Protein AF-A0A7J6QD27-F1 (afdb_monomer_lite)

Foldseek 3Di:
DDDDDDDDDDPPPDDDDDDDDDDDPPDDDDDDDDDDDDDDDPDDDPPPPPVPPDPPPVPPPVQAQQLQPRDGAPDDWDAAPPPRHIHDPVRVVVQPVDPPDDGSDPPDPHNGDD

Structure (mmCIF, N/CA/C/O backbone):
data_AF-A0A7J6QD27-F1
#
_entry.id   AF-A0A7J6QD27-F1
#
loop_
_atom_site.group_PDB
_atom_site.id
_atom_site.type_symbol
_atom_site.label_atom_id
_atom_site.label_alt_id
_atom_site.label_comp_id
_atom_site.label_asym_id
_atom_site.label_entity_id
_atom_site.label_seq_id
_atom_site.pdbx_PDB_ins_code
_atom_site.Cartn_x
_atom_site.Cartn_y
_atom_site.Cartn_z
_atom_site.occupancy
_atom_site.B_iso_or_equiv
_atom_site.auth_seq_id
_atom_site.auth_comp_id
_atom_site.auth_asym_id
_atom_site.auth_atom_id
_atom_site.pdbx_PDB_model_num
ATOM 1 N N . THR A 1 1 ? -1.071 11.351 34.660 1.00 42.72 1 THR A N 1
ATOM 2 C CA . THR A 1 1 ? -0.788 9.927 34.955 1.00 42.72 1 THR A CA 1
ATOM 3 C C . THR A 1 1 ? -1.753 9.527 36.060 1.00 42.72 1 THR A C 1
ATOM 5 O O . THR A 1 1 ? -1.974 10.333 36.943 1.00 42.72 1 THR A O 1
ATOM 8 N N . SER A 1 2 ? -2.491 8.427 36.070 1.00 43.91 2 SER A N 1
ATOM 9 C CA . SER A 1 2 ? -2.415 7.167 35.350 1.00 43.91 2 SER A CA 1
ATOM 10 C C . SER A 1 2 ? -3.793 6.507 35.372 1.00 43.91 2 SER A C 1
ATOM 12 O O . SER A 1 2 ? -4.540 6.624 36.339 1.00 43.91 2 SER A O 1
ATOM 14 N N . THR A 1 3 ? -4.067 5.791 34.292 1.00 52.16 3 THR A N 1
ATOM 15 C CA . THR A 1 3 ? -5.165 4.853 34.073 1.00 52.16 3 THR A CA 1
ATOM 16 C C . THR A 1 3 ? -5.203 3.768 35.152 1.00 52.16 3 THR A C 1
ATOM 18 O O . THR A 1 3 ? -4.188 3.128 35.429 1.00 52.16 3 THR A O 1
ATOM 21 N N . LEU A 1 4 ? -6.382 3.536 35.732 1.00 48.38 4 LEU A N 1
ATOM 22 C CA . LEU A 1 4 ? -6.645 2.431 36.652 1.00 48.38 4 LEU A CA 1
ATOM 23 C C . LEU A 1 4 ? -6.889 1.149 35.834 1.00 48.38 4 LEU A C 1
ATOM 25 O O . LEU A 1 4 ? -7.964 0.961 35.270 1.00 48.38 4 LEU A O 1
ATOM 29 N N . LEU A 1 5 ? -5.878 0.283 35.740 1.00 59.28 5 LEU A N 1
ATOM 30 C CA . LEU A 1 5 ? -6.022 -1.081 35.223 1.00 59.28 5 LEU A CA 1
ATOM 31 C C . LEU A 1 5 ? -6.602 -1.961 36.334 1.00 59.28 5 LEU A C 1
ATOM 33 O O . LEU A 1 5 ? -5.948 -2.176 37.355 1.00 59.28 5 LEU A O 1
ATOM 37 N N . MET A 1 6 ? -7.812 -2.483 36.135 1.00 46.88 6 MET A N 1
ATOM 38 C CA . MET A 1 6 ? -8.343 -3.545 36.988 1.00 46.88 6 MET A CA 1
ATOM 39 C C . MET A 1 6 ? -7.533 -4.819 36.733 1.00 46.88 6 MET A C 1
ATOM 41 O O . MET A 1 6 ? -7.506 -5.332 35.616 1.00 46.88 6 MET A O 1
ATOM 45 N N . ARG A 1 7 ? -6.837 -5.298 37.766 1.00 56.75 7 ARG A N 1
ATOM 46 C CA . ARG A 1 7 ? -6.138 -6.585 37.772 1.00 56.75 7 ARG A CA 1
ATOM 47 C C . ARG A 1 7 ? -6.989 -7.568 38.564 1.00 56.75 7 ARG A C 1
ATOM 49 O O . ARG A 1 7 ? -7.294 -7.307 39.724 1.00 56.75 7 ARG A O 1
ATOM 56 N N . VAL A 1 8 ? -7.393 -8.658 37.921 1.00 54.81 8 VAL A N 1
ATOM 57 C CA . VAL A 1 8 ? -7.965 -9.827 38.595 1.00 54.81 8 VAL A CA 1
ATOM 58 C C . VAL A 1 8 ? -6.786 -10.678 39.060 1.00 54.81 8 VAL A C 1
ATOM 60 O O . VAL A 1 8 ? -5.891 -10.959 38.265 1.00 54.81 8 VAL A O 1
ATOM 63 N N . SER A 1 9 ? -6.759 -11.010 40.348 1.00 46.84 9 SER A N 1
ATOM 64 C CA . SER A 1 9 ? -5.694 -11.783 40.990 1.00 46.84 9 SER A CA 1
ATOM 65 C C . SER A 1 9 ? -6.197 -13.189 41.305 1.00 46.84 9 SER A C 1
ATOM 67 O O . SER A 1 9 ? -7.209 -13.325 41.993 1.00 46.84 9 SER A O 1
ATOM 69 N N . ASP A 1 10 ? -5.481 -14.216 40.851 1.00 52.06 10 ASP A N 1
ATOM 70 C CA . ASP A 1 10 ? -5.624 -15.582 41.359 1.00 52.06 10 ASP A CA 1
ATOM 71 C C . ASP A 1 10 ? -4.993 -15.699 42.765 1.00 52.06 10 ASP A C 1
ATOM 73 O O . ASP A 1 10 ? -3.993 -15.029 43.046 1.00 52.06 10 ASP A O 1
ATOM 77 N N . PRO A 1 11 ? -5.546 -16.532 43.665 1.00 54.91 11 PRO A N 1
ATOM 78 C CA . PRO A 1 11 ? -5.199 -16.530 45.090 1.00 54.91 11 PRO A CA 1
ATOM 79 C C . PRO A 1 11 ? -3.817 -17.101 45.471 1.00 54.91 11 PRO A C 1
ATOM 81 O O . PRO A 1 11 ? -3.438 -16.954 46.628 1.00 54.91 11 PRO A O 1
ATOM 84 N N . ASP A 1 12 ? -3.034 -17.669 44.544 1.00 60.50 12 ASP A N 1
ATOM 85 C CA . ASP A 1 12 ? -1.730 -18.295 44.864 1.00 60.50 12 ASP A CA 1
ATOM 86 C C . ASP A 1 12 ? -0.508 -17.683 44.151 1.00 60.50 12 ASP A C 1
ATOM 88 O O . ASP A 1 12 ? 0.618 -18.122 44.368 1.00 60.50 12 ASP A O 1
ATOM 92 N N . GLY A 1 13 ? -0.685 -16.638 43.335 1.00 54.44 13 GLY A N 1
ATOM 93 C CA . GLY A 1 13 ? 0.398 -15.714 42.963 1.00 54.44 13 GLY A CA 1
ATOM 94 C C . GLY A 1 13 ? 1.702 -16.289 42.377 1.00 54.44 13 GLY A C 1
ATOM 95 O O . GLY A 1 13 ? 2.718 -15.600 42.470 1.00 54.44 13 GLY A O 1
ATOM 96 N N . ASN A 1 14 ? 1.718 -17.485 41.770 1.00 46.25 14 ASN A N 1
ATOM 97 C CA . ASN A 1 14 ? 2.949 -18.078 41.232 1.00 46.25 14 ASN A CA 1
ATOM 98 C C . ASN A 1 14 ? 2.887 -18.354 39.723 1.00 46.25 14 ASN A C 1
ATOM 100 O O . ASN A 1 14 ? 2.002 -19.051 39.228 1.00 46.25 14 ASN A O 1
ATOM 104 N N . PHE A 1 15 ? 3.883 -17.846 38.995 1.00 47.91 15 PHE A N 1
ATOM 105 C CA . PHE A 1 15 ? 4.082 -18.094 37.568 1.00 47.91 15 PHE A CA 1
ATOM 106 C C . PHE A 1 15 ? 5.120 -19.209 37.403 1.00 47.91 15 PHE A C 1
ATOM 108 O O . PHE A 1 15 ? 6.303 -18.999 37.657 1.00 47.91 15 PHE A O 1
ATOM 115 N N . HIS A 1 16 ? 4.690 -20.398 36.978 1.00 51.66 16 HIS A N 1
ATOM 116 C CA . HIS A 1 16 ? 5.597 -21.483 36.603 1.00 51.66 16 HIS A CA 1
ATOM 117 C C . HIS A 1 16 ? 5.722 -21.534 35.080 1.00 51.66 16 HIS A C 1
ATOM 119 O O . HIS A 1 16 ? 4.756 -21.838 34.382 1.00 51.66 16 HIS A O 1
ATOM 125 N N . THR A 1 17 ? 6.920 -21.299 34.552 1.00 51.44 17 THR A N 1
ATOM 126 C CA . THR A 1 17 ? 7.290 -21.812 33.233 1.00 51.44 17 THR A CA 1
ATOM 127 C C . THR A 1 17 ? 7.714 -23.266 33.405 1.00 51.44 17 THR A C 1
ATOM 129 O O . THR A 1 17 ? 8.670 -23.576 34.114 1.00 51.44 17 THR A O 1
ATOM 132 N N . ALA A 1 18 ? 6.960 -24.180 32.795 1.00 47.38 18 ALA A N 1
ATOM 133 C CA . ALA A 1 18 ? 7.322 -25.587 32.728 1.00 47.38 18 ALA A CA 1
ATOM 134 C C . ALA A 1 18 ? 8.671 -25.718 32.003 1.00 47.38 18 ALA A C 1
ATOM 136 O O . ALA A 1 18 ? 8.795 -25.383 30.824 1.00 47.38 18 ALA A O 1
ATOM 137 N N . GLY A 1 19 ? 9.689 -26.156 32.742 1.00 43.78 19 GLY A N 1
ATOM 138 C CA . GLY A 1 19 ? 11.028 -26.397 32.231 1.00 43.78 19 GLY A CA 1
ATOM 139 C C . GLY A 1 19 ? 11.032 -27.518 31.197 1.00 43.78 19 GLY A C 1
ATOM 140 O O . GLY A 1 19 ? 10.790 -28.678 31.525 1.00 43.78 19 GLY A O 1
ATOM 141 N N . GLY A 1 20 ? 11.348 -27.171 29.951 1.00 40.00 20 GLY A N 1
ATOM 142 C CA . GLY A 1 20 ? 11.853 -28.118 28.965 1.00 40.00 20 GLY A CA 1
ATOM 143 C C . GLY A 1 20 ? 13.330 -28.377 29.246 1.00 40.00 20 GLY A C 1
ATOM 144 O O . GLY A 1 20 ? 14.167 -27.500 29.045 1.00 40.00 20 GLY A O 1
ATOM 145 N N . SER A 1 21 ? 13.637 -29.566 29.757 1.00 47.97 21 SER A N 1
ATOM 146 C CA . SER A 1 21 ? 14.997 -30.067 29.950 1.00 47.97 21 SER A CA 1
ATOM 147 C C . SER A 1 21 ? 15.611 -30.384 28.584 1.00 47.97 21 SER A C 1
ATOM 149 O O . SER A 1 21 ? 15.157 -31.292 27.891 1.00 47.97 21 SER A O 1
ATOM 151 N N . TRP A 1 22 ? 16.623 -29.616 28.180 1.00 51.69 22 TRP A N 1
ATOM 152 C CA . TRP A 1 22 ? 17.513 -30.013 27.090 1.00 51.69 22 TRP A CA 1
ATOM 153 C C . TRP A 1 22 ? 18.446 -31.106 27.621 1.00 51.69 22 TRP A C 1
ATOM 155 O O . TRP A 1 22 ? 19.012 -30.917 28.701 1.00 51.69 22 TRP A O 1
ATOM 165 N N . PRO A 1 23 ? 18.619 -32.241 26.924 1.00 49.09 23 PRO A N 1
ATOM 166 C CA . PRO A 1 23 ? 19.616 -33.213 27.331 1.00 49.09 23 PRO A CA 1
ATOM 167 C C . PRO A 1 23 ? 21.015 -32.604 27.185 1.00 49.09 23 PRO A C 1
ATOM 169 O O . PRO A 1 23 ? 21.401 -32.116 26.123 1.00 49.09 23 PRO A O 1
ATOM 172 N N . ASP A 1 24 ? 21.747 -32.638 28.294 1.00 46.69 24 ASP A N 1
ATOM 173 C CA . ASP A 1 24 ? 23.156 -32.293 28.415 1.00 46.69 24 ASP A CA 1
ATOM 174 C C . ASP A 1 24 ? 23.991 -33.215 27.513 1.00 46.69 24 ASP A C 1
ATOM 176 O O . ASP A 1 24 ? 24.118 -34.413 27.765 1.00 46.69 24 ASP A O 1
ATOM 180 N N . LEU A 1 25 ? 24.530 -32.669 26.420 1.00 53.91 25 LEU A N 1
ATOM 181 C CA . LEU A 1 25 ? 25.447 -33.385 25.532 1.00 53.91 25 LEU A CA 1
ATOM 182 C C . LEU A 1 25 ? 26.912 -33.126 25.926 1.00 53.91 25 LEU A C 1
ATOM 184 O O . LEU A 1 25 ? 27.776 -32.997 25.061 1.00 53.91 25 LEU A O 1
ATOM 188 N N . THR A 1 26 ? 27.209 -33.015 27.226 1.00 57.50 26 THR A N 1
ATOM 189 C CA . THR A 1 26 ? 28.569 -32.784 27.736 1.00 57.50 26 THR A CA 1
ATOM 190 C C . THR A 1 26 ? 29.101 -34.022 28.453 1.00 57.50 26 THR A C 1
ATOM 192 O O . THR A 1 26 ? 29.567 -33.999 29.585 1.00 57.50 26 THR A O 1
ATOM 195 N N . SER A 1 27 ? 29.055 -35.178 27.798 1.00 50.56 27 SER A N 1
ATOM 196 C CA . SER A 1 27 ? 29.774 -36.350 28.301 1.00 50.56 27 SER A CA 1
ATOM 197 C C . SER A 1 27 ? 30.183 -37.265 27.162 1.00 50.56 27 SER A C 1
ATOM 199 O O . SER A 1 27 ? 29.385 -38.072 26.689 1.00 50.56 27 SER A O 1
ATOM 201 N N . GLN A 1 28 ? 31.441 -37.113 26.731 1.00 49.47 28 GLN A N 1
ATOM 202 C CA . GLN A 1 28 ? 32.429 -38.192 26.559 1.00 49.47 28 GLN A CA 1
ATOM 203 C C . GLN A 1 28 ? 33.645 -37.681 25.765 1.00 49.47 28 GLN A C 1
ATOM 205 O O . GLN A 1 28 ? 33.706 -37.810 24.547 1.00 49.47 28 GLN A O 1
ATOM 210 N N . VAL A 1 29 ? 34.650 -37.146 26.464 1.00 54.34 29 VAL A N 1
ATOM 211 C CA . VAL A 1 29 ? 36.028 -37.103 25.947 1.00 54.34 29 VAL A CA 1
ATOM 212 C C . VAL A 1 29 ? 36.900 -37.878 26.939 1.00 54.34 29 VAL A C 1
ATOM 214 O O . VAL A 1 29 ? 37.014 -37.454 28.090 1.00 54.34 29 VAL A O 1
ATOM 217 N N . PRO A 1 30 ? 37.459 -39.041 26.559 1.00 55.28 30 PRO A N 1
ATOM 218 C CA . PRO A 1 30 ? 38.311 -39.822 27.446 1.00 55.28 30 PRO A CA 1
ATOM 219 C C . PRO A 1 30 ? 39.673 -39.134 27.668 1.00 55.28 30 PRO A C 1
ATOM 221 O O . PRO A 1 30 ? 40.208 -38.513 26.745 1.00 55.28 30 PRO A O 1
ATOM 224 N N . PRO A 1 31 ? 40.274 -39.263 28.865 1.00 53.44 31 PRO A N 1
ATOM 225 C CA . PRO A 1 31 ? 41.589 -38.713 29.158 1.00 53.44 31 PRO A CA 1
ATOM 226 C C . PRO A 1 31 ? 42.669 -39.712 28.724 1.00 53.44 31 PRO A C 1
ATOM 228 O O . PRO A 1 31 ? 42.734 -40.823 29.248 1.00 53.44 31 PRO A O 1
ATOM 231 N N . GLY A 1 32 ? 43.535 -39.346 27.775 1.00 46.69 32 GLY A N 1
ATOM 232 C CA . GLY A 1 32 ? 44.600 -40.263 27.365 1.00 46.69 32 GLY A CA 1
ATOM 233 C C . GLY A 1 32 ? 45.557 -39.769 26.283 1.00 46.69 32 GLY A C 1
ATOM 234 O O . GLY A 1 32 ? 45.320 -39.999 25.106 1.00 46.69 32 GLY A O 1
ATOM 235 N N . ALA A 1 33 ? 46.691 -39.245 26.755 1.00 50.56 33 ALA A N 1
ATOM 236 C CA . ALA A 1 33 ? 48.023 -39.186 26.134 1.00 50.56 33 ALA A CA 1
ATOM 237 C C . ALA A 1 33 ? 48.352 -38.098 25.070 1.00 50.56 33 ALA A C 1
ATOM 239 O O . ALA A 1 33 ? 47.572 -37.843 24.156 1.00 50.56 33 ALA A O 1
ATOM 240 N N . PRO A 1 34 ? 49.557 -37.482 25.162 1.00 56.34 34 PRO A N 1
ATOM 241 C CA . PRO A 1 34 ? 50.054 -36.472 24.227 1.00 56.34 34 PRO A CA 1
ATOM 242 C C . PRO A 1 34 ? 50.877 -37.088 23.078 1.00 56.34 34 PRO A C 1
ATOM 244 O O . PRO A 1 34 ? 51.627 -38.040 23.307 1.00 56.34 34 PRO A O 1
ATOM 247 N N . PRO A 1 35 ? 50.878 -36.490 21.876 1.00 48.19 35 PRO A N 1
ATOM 248 C CA . PRO A 1 35 ? 51.986 -36.643 20.948 1.00 48.19 35 PRO A CA 1
ATOM 249 C C . PRO A 1 35 ? 52.984 -35.491 21.110 1.00 48.19 35 PRO A C 1
ATOM 251 O O . PRO A 1 35 ? 52.701 -34.325 20.834 1.00 48.19 35 PRO A O 1
ATOM 254 N N . SER A 1 36 ? 54.187 -35.855 21.547 1.00 51.81 36 SER A N 1
ATOM 255 C CA . SER A 1 36 ? 55.394 -35.052 21.403 1.00 51.81 36 SER A CA 1
ATOM 256 C C . SER A 1 36 ? 55.660 -34.715 19.937 1.00 51.81 36 SER A C 1
ATOM 258 O O . SER A 1 36 ? 55.631 -35.591 19.079 1.00 51.81 36 SER A O 1
ATOM 260 N N . GLY A 1 37 ? 56.058 -33.465 19.711 1.00 51.06 37 GLY A N 1
ATOM 261 C CA . GLY A 1 37 ? 57.119 -33.122 18.772 1.00 51.06 37 GLY A CA 1
ATOM 262 C C . GLY A 1 37 ? 56.814 -33.300 17.289 1.00 51.06 37 GLY A C 1
ATOM 263 O O . GLY A 1 37 ? 57.053 -34.353 16.706 1.00 51.06 37 GLY A O 1
ATOM 264 N N . ARG A 1 38 ? 56.511 -32.179 16.638 1.00 45.59 38 ARG A N 1
ATOM 265 C CA . ARG A 1 38 ? 57.125 -31.860 15.348 1.00 45.59 38 ARG A CA 1
ATOM 266 C C . ARG A 1 38 ? 57.113 -30.353 15.155 1.00 45.59 38 ARG A C 1
ATOM 268 O O . ARG A 1 38 ? 56.071 -29.755 14.921 1.00 45.59 38 ARG A O 1
ATOM 275 N N . SER A 1 39 ? 58.291 -29.754 15.307 1.00 53.81 39 SER A N 1
ATOM 276 C CA . SER A 1 39 ? 58.586 -28.419 14.803 1.00 53.81 39 SER A CA 1
ATOM 277 C C . SER A 1 39 ? 58.200 -28.368 13.329 1.00 53.81 39 SER A C 1
ATOM 279 O O . SER A 1 39 ? 58.692 -29.178 12.540 1.00 53.81 39 SER A O 1
ATOM 281 N N . LEU A 1 40 ? 57.312 -27.444 12.978 1.00 54.31 40 LEU A N 1
ATOM 282 C CA . LEU A 1 40 ? 57.046 -27.076 11.597 1.00 54.31 40 LEU A CA 1
ATOM 283 C C . LEU A 1 40 ? 57.569 -25.654 11.353 1.00 54.31 40 LEU A C 1
ATOM 285 O O . LEU A 1 40 ? 57.525 -24.827 12.268 1.00 54.31 40 LEU A O 1
ATOM 289 N N . PRO A 1 41 ? 58.150 -25.419 10.167 1.00 50.78 41 PRO A N 1
ATOM 290 C CA . PRO A 1 41 ? 58.849 -24.192 9.820 1.00 50.78 41 PRO A CA 1
ATOM 291 C C . PRO A 1 41 ? 57.902 -22.993 9.747 1.00 50.78 41 PRO A C 1
ATOM 293 O O . PRO A 1 41 ? 56.723 -23.117 9.417 1.00 50.78 41 PRO A O 1
ATOM 296 N N . ALA A 1 42 ? 58.461 -21.829 10.072 1.00 58.62 42 ALA A N 1
ATOM 297 C CA . ALA A 1 42 ? 57.859 -20.533 9.828 1.00 58.62 42 ALA A CA 1
ATOM 298 C C . ALA A 1 42 ? 57.906 -20.246 8.324 1.00 58.62 42 ALA A C 1
ATOM 300 O O . ALA A 1 42 ? 58.857 -19.640 7.841 1.00 58.62 42 ALA A O 1
ATOM 301 N N . ASP A 1 43 ? 56.889 -20.699 7.603 1.00 52.00 43 ASP A N 1
ATOM 302 C CA . ASP A 1 43 ? 56.601 -20.208 6.264 1.00 52.00 43 ASP A CA 1
ATOM 303 C C . ASP A 1 43 ? 55.403 -19.270 6.375 1.00 52.00 43 ASP A C 1
ATOM 305 O O . ASP A 1 43 ? 54.315 -19.655 6.808 1.00 52.00 43 ASP A O 1
ATOM 309 N N . GLY A 1 44 ? 55.675 -17.997 6.090 1.00 57.81 44 GLY A N 1
ATOM 310 C CA . GLY A 1 44 ? 54.706 -16.918 6.139 1.00 57.81 44 GLY A CA 1
ATOM 311 C C . GLY A 1 44 ? 53.520 -17.220 5.238 1.00 57.81 44 GLY A C 1
ATOM 312 O O . GLY A 1 44 ? 53.676 -17.420 4.036 1.00 57.81 44 GLY A O 1
ATOM 313 N N . ILE A 1 45 ? 52.335 -17.217 5.839 1.00 60.75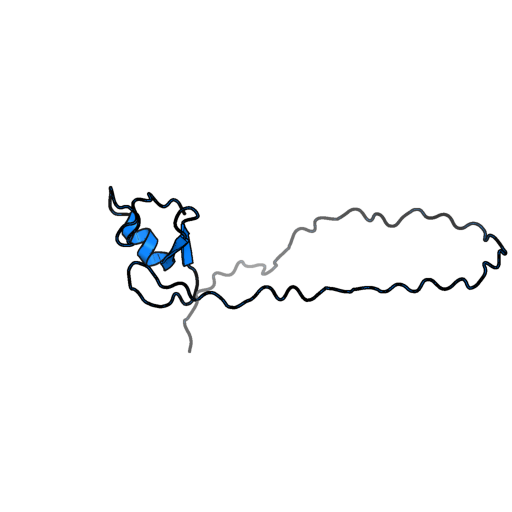 45 ILE A N 1
ATOM 314 C CA . ILE A 1 45 ? 51.099 -16.998 5.111 1.00 60.75 45 ILE A CA 1
ATOM 315 C C . ILE A 1 45 ? 50.783 -15.520 5.308 1.00 60.75 45 ILE A C 1
ATOM 317 O O . ILE A 1 45 ? 50.388 -15.072 6.383 1.00 60.75 45 ILE A O 1
ATOM 321 N N . GLU A 1 46 ? 51.086 -14.740 4.281 1.00 59.62 46 GLU A N 1
ATOM 322 C CA . GLU A 1 46 ? 50.512 -13.420 4.075 1.00 59.62 46 GLU A CA 1
ATOM 323 C C . GLU A 1 46 ? 49.034 -13.608 3.723 1.00 59.62 46 GLU A C 1
ATOM 325 O O . GLU A 1 46 ? 48.632 -13.615 2.563 1.00 59.62 46 GLU A O 1
ATOM 330 N N . ASP A 1 47 ? 48.214 -13.830 4.748 1.00 49.12 47 ASP A N 1
ATOM 331 C CA . ASP A 1 47 ? 46.772 -13.701 4.620 1.00 49.12 47 ASP A CA 1
ATOM 332 C C . ASP A 1 47 ? 46.462 -12.203 4.504 1.00 49.12 47 ASP A C 1
ATOM 334 O O . ASP A 1 47 ? 46.218 -11.509 5.495 1.00 49.12 47 ASP A O 1
ATOM 338 N N . ASP A 1 48 ? 46.488 -11.700 3.265 1.00 56.09 48 ASP A N 1
ATOM 339 C CA . ASP A 1 48 ? 45.687 -10.552 2.840 1.00 56.09 48 ASP A CA 1
ATOM 340 C C . ASP A 1 48 ? 44.219 -10.938 3.049 1.00 56.09 48 ASP A C 1
ATOM 342 O O . ASP A 1 48 ? 43.480 -11.318 2.140 1.00 56.09 48 ASP A O 1
ATOM 346 N N . ALA A 1 49 ? 43.805 -10.919 4.314 1.00 56.56 49 ALA A N 1
ATOM 347 C CA . ALA A 1 49 ? 42.417 -10.898 4.689 1.00 56.56 49 ALA A CA 1
ATOM 348 C C . ALA A 1 49 ? 41.892 -9.539 4.228 1.00 56.56 49 ALA A C 1
ATOM 350 O O . ALA A 1 49 ? 41.800 -8.580 4.996 1.00 56.56 49 ALA A O 1
ATOM 351 N N . SER A 1 50 ? 41.557 -9.478 2.939 1.00 55.47 50 SER A N 1
ATOM 352 C CA . SER A 1 50 ? 40.559 -8.585 2.384 1.00 55.47 50 SER A CA 1
ATOM 353 C C . SER A 1 50 ? 39.258 -8.854 3.133 1.00 55.47 50 SER A C 1
ATOM 355 O O . SER A 1 50 ? 38.368 -9.586 2.699 1.00 55.47 50 SER A O 1
ATOM 357 N N . PHE A 1 51 ? 39.177 -8.293 4.334 1.00 57.53 51 PHE A N 1
ATOM 358 C CA . PHE A 1 51 ? 37.972 -8.238 5.124 1.00 57.53 51 PHE A CA 1
ATOM 359 C C . PHE A 1 51 ? 37.123 -7.135 4.494 1.00 57.53 51 PHE A C 1
ATOM 361 O O . PHE A 1 51 ? 37.069 -6.001 4.958 1.00 57.53 51 PHE A O 1
ATOM 368 N N . SER A 1 52 ? 36.508 -7.456 3.356 1.00 60.91 52 SER A N 1
ATOM 369 C CA . SER A 1 52 ? 35.463 -6.632 2.751 1.00 60.91 52 SER A CA 1
ATOM 370 C C . SER A 1 52 ? 34.162 -6.837 3.532 1.00 60.91 52 SER A C 1
ATOM 372 O O . SER A 1 52 ? 33.150 -7.246 2.973 1.00 60.91 52 SER A O 1
ATOM 374 N N . ASP A 1 53 ? 34.207 -6.614 4.842 1.00 68.19 53 ASP A N 1
ATOM 375 C CA . ASP A 1 53 ? 33.043 -6.644 5.717 1.00 68.19 53 ASP A CA 1
ATOM 376 C C . ASP A 1 53 ? 32.818 -5.226 6.202 1.00 68.19 53 AS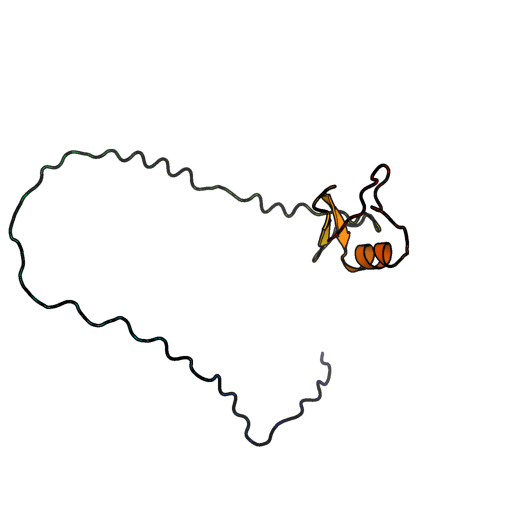P A C 1
ATOM 378 O O . ASP A 1 53 ? 33.390 -4.826 7.199 1.00 68.19 53 ASP A O 1
ATOM 382 N N . GLU A 1 54 ? 32.068 -4.460 5.412 1.00 59.03 54 GLU A N 1
ATOM 383 C CA . GLU A 1 54 ? 31.078 -3.499 5.898 1.00 59.03 54 GLU A CA 1
ATOM 384 C C . GLU A 1 54 ? 30.037 -3.366 4.787 1.00 59.03 54 GLU A C 1
ATOM 386 O O . GLU A 1 54 ? 29.918 -2.353 4.093 1.00 59.03 54 GLU A O 1
ATOM 391 N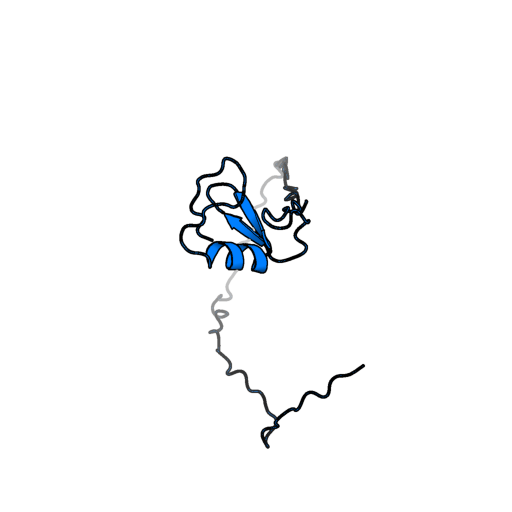 N . SER A 1 55 ? 29.263 -4.439 4.590 1.00 64.62 55 SER A N 1
ATOM 392 C CA . SER A 1 55 ? 27.943 -4.284 3.984 1.00 64.62 55 SER A CA 1
ATOM 393 C C . SER A 1 55 ? 27.083 -3.516 4.986 1.00 64.62 55 SER A C 1
ATOM 395 O O . SER A 1 55 ? 26.314 -4.075 5.763 1.00 64.62 55 SER A O 1
ATOM 397 N N . ILE A 1 56 ? 27.265 -2.194 5.015 1.00 64.75 56 ILE A N 1
ATOM 398 C CA . ILE A 1 56 ? 26.291 -1.289 5.601 1.00 64.75 56 ILE A CA 1
ATOM 399 C C . ILE A 1 56 ? 25.026 -1.566 4.796 1.00 64.75 56 ILE A C 1
ATOM 401 O O . ILE A 1 56 ? 24.862 -1.066 3.682 1.00 64.75 56 ILE A O 1
ATOM 405 N N . VAL A 1 57 ? 24.151 -2.424 5.328 1.00 60.94 57 VAL A N 1
ATOM 406 C CA . VAL A 1 57 ? 22.745 -2.387 4.958 1.00 60.94 57 VAL A CA 1
ATOM 407 C C . VAL A 1 57 ? 22.388 -0.923 5.097 1.00 60.94 57 VAL A C 1
ATOM 409 O O . VAL A 1 57 ? 22.553 -0.355 6.175 1.00 60.94 57 VAL A O 1
ATOM 412 N N . ASP A 1 58 ? 22.061 -0.257 3.995 1.00 52.44 58 ASP A N 1
ATOM 413 C CA . ASP A 1 58 ? 21.682 1.142 4.052 1.00 52.44 58 ASP A CA 1
ATOM 414 C C . ASP A 1 58 ? 20.364 1.164 4.833 1.00 52.44 58 ASP A C 1
ATOM 416 O O . ASP A 1 58 ? 19.281 1.059 4.269 1.00 52.44 58 ASP A O 1
ATOM 420 N N . ILE A 1 59 ? 20.446 1.265 6.168 1.00 59.78 59 ILE A N 1
ATOM 421 C CA . ILE A 1 59 ? 19.312 1.464 7.079 1.00 59.78 59 ILE A CA 1
ATOM 422 C C . ILE A 1 59 ? 18.787 2.894 6.908 1.00 59.78 59 ILE A C 1
ATOM 424 O O . ILE A 1 59 ? 18.145 3.454 7.800 1.00 59.78 59 ILE A O 1
ATOM 428 N N . ARG A 1 60 ? 19.022 3.517 5.746 1.00 56.69 60 ARG A N 1
ATOM 429 C CA . ARG A 1 60 ? 18.085 4.467 5.179 1.00 56.69 60 ARG A CA 1
ATOM 430 C C . ARG A 1 60 ? 16.779 3.716 5.016 1.00 56.69 60 ARG A C 1
ATOM 432 O O . ARG A 1 60 ? 16.459 3.191 3.959 1.00 56.69 60 ARG A O 1
ATOM 439 N N . SER A 1 61 ? 16.046 3.676 6.125 1.00 57.81 61 SER A N 1
ATOM 440 C CA . SER A 1 61 ? 14.619 3.470 6.196 1.00 57.81 61 SER A CA 1
ATOM 441 C C . SER A 1 61 ? 14.047 4.333 5.087 1.00 57.81 61 SER A C 1
ATOM 443 O O . SER A 1 61 ? 13.999 5.560 5.205 1.00 57.81 61 SER A O 1
ATOM 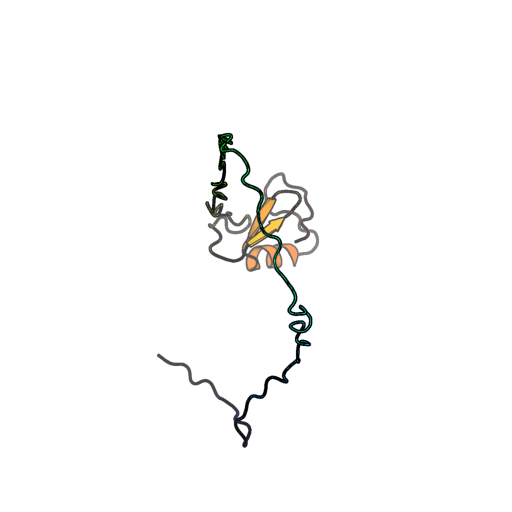445 N N . THR A 1 62 ? 13.784 3.715 3.937 1.00 65.62 62 THR A N 1
ATOM 446 C CA . THR A 1 62 ? 13.225 4.401 2.787 1.00 65.62 62 THR A CA 1
ATOM 447 C C . THR A 1 62 ? 11.841 4.790 3.242 1.00 65.62 62 THR A C 1
ATOM 449 O O . THR A 1 62 ? 10.938 3.951 3.293 1.00 65.62 62 THR A O 1
ATOM 452 N N . VAL A 1 63 ? 11.720 6.039 3.693 1.00 65.81 63 VAL A N 1
ATOM 453 C CA . VAL A 1 63 ? 10.477 6.590 4.211 1.00 65.81 63 VAL A CA 1
ATOM 454 C C . VAL A 1 63 ? 9.448 6.414 3.108 1.00 65.81 63 VAL A C 1
ATOM 456 O O . VAL A 1 63 ? 9.479 7.088 2.079 1.00 65.81 63 VAL A O 1
ATOM 459 N N . THR A 1 64 ? 8.587 5.418 3.284 1.00 84.69 64 THR A N 1
ATOM 460 C CA . THR A 1 64 ? 7.602 5.060 2.276 1.00 84.69 64 THR A CA 1
ATOM 461 C C . THR A 1 64 ? 6.457 6.043 2.427 1.00 84.69 64 THR A C 1
ATOM 463 O O . THR A 1 64 ? 5.869 6.149 3.503 1.00 84.69 64 THR A O 1
ATOM 466 N N . LYS A 1 65 ? 6.125 6.771 1.362 1.00 93.62 65 LYS A N 1
ATOM 467 C CA . LYS A 1 65 ? 4.924 7.607 1.342 1.00 93.62 65 LYS A CA 1
ATOM 468 C C . LYS A 1 65 ? 3.697 6.738 1.154 1.00 93.62 65 LYS A C 1
ATOM 470 O O . LYS A 1 65 ? 3.659 5.879 0.277 1.00 93.62 65 LYS A O 1
ATOM 475 N N . CYS A 1 66 ? 2.672 6.982 1.956 1.00 94.81 66 CYS A N 1
ATOM 476 C CA . CYS A 1 66 ? 1.413 6.280 1.806 1.00 94.81 66 CYS A CA 1
ATOM 477 C C . CYS A 1 66 ? 0.731 6.698 0.500 1.00 94.81 66 CYS A C 1
ATOM 479 O O . CYS A 1 66 ? 0.436 7.871 0.297 1.00 94.81 66 CYS A O 1
ATOM 481 N N . ALA A 1 67 ? 0.402 5.733 -0.353 1.00 93.81 67 ALA A N 1
ATOM 482 C CA . ALA A 1 67 ? -0.264 5.989 -1.628 1.00 93.81 67 ALA A CA 1
ATOM 483 C C . ALA A 1 67 ? -1.718 6.496 -1.504 1.00 93.81 67 ALA A C 1
ATOM 485 O O . ALA A 1 67 ? -2.338 6.810 -2.512 1.00 93.81 67 ALA A O 1
ATOM 486 N N . VAL A 1 68 ? -2.270 6.555 -0.285 1.00 94.12 68 VAL A N 1
ATOM 487 C CA . VAL A 1 68 ? -3.637 7.031 -0.014 1.00 94.12 68 VAL A CA 1
ATOM 488 C C . VAL A 1 68 ? -3.632 8.439 0.585 1.00 94.12 68 VAL A C 1
ATOM 490 O O . VAL A 1 68 ? -4.327 9.313 0.081 1.00 94.12 68 VAL A O 1
ATOM 493 N N . CYS A 1 69 ? -2.856 8.679 1.651 1.00 95.88 69 CYS A N 1
ATOM 494 C CA . CYS A 1 69 ? -2.802 9.992 2.313 1.00 95.88 69 CYS A CA 1
ATOM 495 C C . CYS A 1 69 ? -1.608 10.865 1.896 1.00 95.88 69 CYS A C 1
ATOM 497 O O . CYS A 1 69 ? -1.551 12.026 2.278 1.00 95.88 69 CYS A O 1
ATOM 499 N N . HIS A 1 70 ? -0.657 10.324 1.128 1.00 94.38 70 HIS A N 1
ATOM 500 C CA . HIS A 1 70 ? 0.570 10.990 0.664 1.00 94.38 70 HIS A CA 1
ATOM 501 C C . HIS A 1 70 ? 1.524 11.481 1.762 1.00 94.38 70 HIS A C 1
ATOM 503 O O . HIS A 1 70 ? 2.507 12.164 1.466 1.00 94.38 70 HIS A O 1
ATOM 509 N N . GLU A 1 71 ? 1.277 11.091 3.010 1.00 95.06 71 GLU A N 1
ATOM 510 C CA . GLU A 1 71 ? 2.169 11.343 4.135 1.00 95.06 71 GLU A CA 1
ATOM 511 C C . GLU A 1 71 ? 3.208 10.231 4.288 1.00 95.06 71 GLU A C 1
ATOM 513 O O . GLU A 1 71 ? 2.991 9.076 3.903 1.00 95.06 71 GLU A O 1
ATOM 518 N N . ASP A 1 72 ? 4.335 10.603 4.883 1.00 94.44 72 ASP A N 1
ATOM 519 C CA . ASP A 1 72 ? 5.410 9.692 5.251 1.00 94.44 72 ASP A CA 1
ATOM 520 C C . ASP A 1 72 ? 4.919 8.678 6.293 1.00 94.44 72 ASP A C 1
ATOM 522 O O . ASP A 1 72 ? 4.425 9.056 7.359 1.00 94.44 72 ASP A O 1
ATOM 526 N N . VAL A 1 73 ? 5.079 7.383 6.007 1.00 92.88 73 VAL A N 1
ATOM 527 C CA . VAL A 1 73 ? 4.687 6.325 6.940 1.00 92.88 73 VAL A CA 1
ATOM 528 C C . VAL A 1 73 ? 5.687 6.254 8.088 1.00 92.88 73 VAL A C 1
ATOM 530 O O . VAL A 1 73 ? 6.832 5.839 7.921 1.00 92.88 73 VAL A O 1
ATOM 533 N N . LYS A 1 74 ? 5.237 6.636 9.284 1.00 90.69 74 LYS A N 1
ATOM 534 C CA . LYS A 1 74 ? 6.011 6.548 10.529 1.00 90.69 74 LYS A CA 1
ATOM 535 C C . LYS A 1 74 ? 5.573 5.314 11.318 1.00 90.69 74 LYS A C 1
ATOM 537 O O . LYS A 1 74 ? 4.840 5.431 12.296 1.00 90.69 74 LYS A O 1
ATOM 542 N N . GLY A 1 75 ? 5.964 4.124 10.864 1.00 87.81 75 GLY A N 1
ATOM 543 C CA . GLY A 1 75 ? 5.626 2.866 11.535 1.00 87.81 75 GLY A CA 1
ATOM 544 C C . GLY A 1 75 ? 5.392 1.712 10.566 1.00 87.81 75 GLY A C 1
ATOM 545 O O . GLY A 1 75 ? 6.130 1.551 9.599 1.00 87.81 75 GLY A O 1
ATOM 546 N N . LEU A 1 76 ? 4.368 0.900 10.845 1.00 89.69 76 LEU A N 1
ATOM 547 C CA . LEU A 1 76 ? 4.048 -0.276 10.041 1.00 89.69 76 LEU A CA 1
ATOM 548 C C . LEU A 1 76 ? 3.475 0.131 8.677 1.00 89.69 76 LEU A C 1
ATOM 550 O O . LEU A 1 76 ? 2.463 0.835 8.589 1.00 89.69 76 LEU A O 1
ATOM 554 N N . ALA A 1 77 ? 4.113 -0.361 7.622 1.00 91.88 77 ALA A N 1
ATOM 555 C CA . ALA A 1 77 ? 3.676 -0.204 6.247 1.00 91.88 77 ALA A CA 1
ATOM 556 C C . ALA A 1 77 ? 3.304 -1.565 5.655 1.00 91.88 77 ALA A C 1
ATOM 558 O O . ALA A 1 77 ? 3.882 -2.590 6.010 1.00 91.88 77 ALA A O 1
ATOM 559 N N . THR A 1 78 ? 2.362 -1.558 4.719 1.00 92.50 78 THR A N 1
ATOM 560 C CA . THR A 1 78 ? 2.124 -2.680 3.801 1.00 92.50 78 THR A CA 1
ATOM 561 C C . THR A 1 78 ? 2.601 -2.263 2.424 1.00 92.50 78 THR A C 1
ATOM 563 O O . THR A 1 78 ? 2.240 -1.180 1.962 1.00 92.50 78 THR A O 1
ATOM 566 N N . ILE A 1 79 ? 3.429 -3.092 1.790 1.00 92.00 79 ILE A N 1
ATOM 567 C CA . ILE A 1 79 ? 4.024 -2.832 0.476 1.00 92.00 79 ILE A CA 1
ATOM 568 C C . ILE A 1 79 ? 3.669 -3.991 -0.445 1.00 92.00 79 ILE A C 1
ATOM 570 O O . ILE A 1 79 ? 3.745 -5.151 -0.050 1.00 92.00 79 ILE A O 1
ATOM 574 N N . CYS A 1 80 ? 3.253 -3.690 -1.670 1.00 92.75 80 CYS A N 1
ATOM 575 C CA . CYS A 1 80 ? 2.953 -4.723 -2.646 1.00 92.75 80 CYS A CA 1
ATOM 576 C C . CYS A 1 80 ? 4.245 -5.276 -3.249 1.00 92.75 80 CYS A C 1
ATOM 578 O O . CYS A 1 80 ? 5.006 -4.525 -3.849 1.00 92.75 80 CYS A O 1
ATOM 580 N N . ASN A 1 81 ? 4.426 -6.594 -3.231 1.00 89.62 81 ASN A N 1
ATOM 581 C CA . ASN A 1 81 ? 5.611 -7.243 -3.811 1.00 89.62 81 ASN A CA 1
ATOM 582 C C . ASN A 1 81 ? 5.678 -7.187 -5.354 1.00 89.62 81 ASN A C 1
ATOM 584 O O . ASN A 1 81 ? 6.639 -7.672 -5.940 1.00 89.62 81 ASN A O 1
ATOM 588 N N . VAL A 1 82 ? 4.648 -6.653 -6.023 1.00 91.69 82 VAL A N 1
ATOM 589 C CA . VAL A 1 82 ? 4.576 -6.565 -7.495 1.00 91.69 82 VAL A CA 1
ATOM 590 C C . VAL A 1 82 ? 4.868 -5.156 -8.004 1.00 91.69 82 VAL A C 1
ATOM 592 O O . VAL A 1 82 ? 5.568 -5.004 -8.998 1.00 91.69 82 VAL A O 1
ATOM 595 N N . CYS A 1 83 ? 4.293 -4.128 -7.375 1.00 92.94 83 CYS A N 1
ATOM 596 C CA . CYS A 1 83 ? 4.452 -2.736 -7.810 1.00 92.94 83 CYS A CA 1
ATOM 597 C C . CYS A 1 83 ? 5.169 -1.845 -6.799 1.00 92.94 83 CYS A C 1
ATOM 599 O O . CYS A 1 83 ? 5.304 -0.657 -7.063 1.00 92.94 83 CYS A O 1
ATOM 601 N N . GLU A 1 84 ? 5.543 -2.388 -5.638 1.00 91.56 84 GLU A N 1
ATOM 602 C CA . GLU A 1 84 ? 6.232 -1.687 -4.545 1.00 91.56 84 GLU A CA 1
ATOM 603 C C . GLU A 1 84 ? 5.466 -0.472 -3.990 1.00 91.56 84 GLU A C 1
ATOM 605 O O . GLU A 1 84 ? 5.954 0.270 -3.141 1.00 91.56 84 GLU A O 1
ATOM 610 N N . HIS A 1 85 ? 4.210 -0.293 -4.404 1.00 92.94 85 HIS A N 1
ATOM 611 C CA . HIS A 1 85 ? 3.311 0.692 -3.831 1.00 92.94 85 HIS A CA 1
ATOM 612 C C . HIS A 1 85 ? 2.703 0.173 -2.537 1.00 92.94 85 HIS A C 1
ATOM 614 O O . HIS A 1 85 ? 2.378 -1.010 -2.394 1.00 92.94 85 HIS A O 1
ATOM 620 N N . GLY A 1 86 ? 2.479 1.091 -1.610 1.00 92.69 86 GLY A N 1
ATOM 621 C CA . GLY A 1 86 ? 2.017 0.737 -0.289 1.00 92.69 86 GLY A CA 1
ATOM 622 C C . GLY A 1 86 ? 1.696 1.945 0.569 1.00 92.69 86 GLY A C 1
ATOM 623 O O . GLY A 1 86 ? 1.485 3.057 0.076 1.00 92.69 86 GLY A O 1
ATOM 624 N N . GLY A 1 87 ? 1.625 1.722 1.873 1.00 94.56 87 GLY A N 1
ATOM 625 C CA . GLY A 1 87 ? 1.375 2.786 2.830 1.00 94.56 87 GLY A CA 1
ATOM 626 C C . GLY A 1 87 ? 0.988 2.288 4.211 1.00 94.56 87 GLY A C 1
ATOM 627 O O . GLY A 1 87 ? 1.190 1.122 4.546 1.00 94.56 87 GLY A O 1
ATOM 628 N N . HIS A 1 88 ? 0.401 3.191 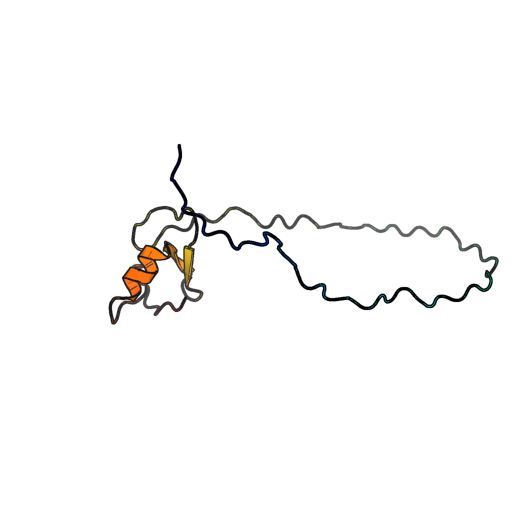4.997 1.00 95.75 88 HIS A N 1
ATOM 629 C CA . HIS A 1 88 ? -0.167 2.878 6.305 1.00 95.75 88 HIS A CA 1
ATOM 630 C C . HIS A 1 88 ? -1.111 1.680 6.214 1.00 95.75 88 HIS A C 1
ATOM 632 O O . HIS A 1 88 ? -2.023 1.686 5.386 1.00 95.75 88 HIS A O 1
ATOM 638 N N . VAL A 1 89 ? -0.933 0.698 7.101 1.00 94.38 89 VAL A N 1
ATOM 639 C CA . VAL A 1 89 ? -1.788 -0.501 7.144 1.00 94.38 89 VAL A CA 1
ATOM 640 C C . VAL A 1 89 ? -3.265 -0.124 7.209 1.00 94.38 89 VAL A C 1
ATOM 642 O O . VAL A 1 89 ? -4.068 -0.663 6.464 1.00 94.38 89 VAL A O 1
ATOM 645 N N . THR A 1 90 ? -3.621 0.869 8.023 1.00 95.25 90 THR A N 1
ATOM 646 C CA . THR A 1 90 ? -5.006 1.334 8.173 1.00 95.25 90 THR A CA 1
ATOM 647 C C . THR A 1 90 ? -5.605 1.849 6.865 1.00 95.25 90 THR A C 1
ATOM 649 O O . THR A 1 90 ? -6.718 1.470 6.512 1.00 95.25 90 THR A O 1
ATOM 652 N N . HIS A 1 91 ? -4.876 2.690 6.126 1.00 95.31 91 HIS A N 1
ATOM 653 C CA . HIS A 1 91 ? -5.358 3.254 4.865 1.00 95.31 91 HIS A CA 1
ATOM 654 C C . HIS A 1 91 ? -5.386 2.227 3.741 1.00 95.31 91 HIS A C 1
ATOM 656 O O . HIS A 1 91 ? -6.317 2.231 2.941 1.00 95.31 91 HIS A O 1
ATOM 662 N N . ILE A 1 92 ? -4.377 1.358 3.673 1.00 93.81 92 ILE A N 1
ATOM 663 C CA . ILE A 1 92 ? -4.323 0.313 2.656 1.00 93.81 92 ILE A CA 1
ATOM 664 C C . ILE A 1 92 ? -5.441 -0.704 2.897 1.00 93.81 92 ILE A C 1
ATOM 666 O O . ILE A 1 92 ? -6.221 -0.942 1.980 1.00 93.81 92 ILE A O 1
ATOM 670 N N . SER A 1 93 ? -5.613 -1.218 4.117 1.00 93.19 93 SER A N 1
ATOM 671 C CA . SER A 1 93 ? -6.715 -2.138 4.430 1.00 93.19 93 SER A CA 1
ATOM 672 C C . SER A 1 93 ? -8.079 -1.517 4.115 1.00 93.19 93 SER A C 1
ATOM 674 O O . SER A 1 93 ? -8.847 -2.098 3.355 1.00 93.19 93 SER A O 1
ATOM 676 N N . ALA A 1 94 ? -8.336 -0.283 4.567 1.00 94.62 94 ALA A N 1
ATOM 677 C CA . ALA A 1 94 ? -9.598 0.407 4.285 1.00 94.62 94 ALA A CA 1
ATOM 678 C C . ALA A 1 94 ? -9.833 0.676 2.783 1.00 94.62 94 ALA A C 1
AT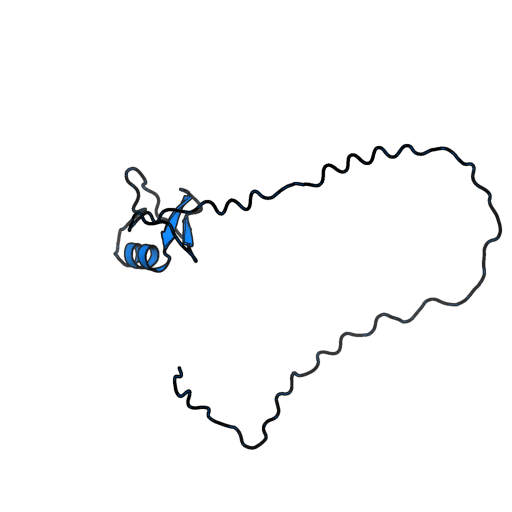OM 680 O O . ALA A 1 94 ? -10.978 0.739 2.328 1.00 94.62 94 ALA A O 1
ATOM 681 N N . TRP A 1 95 ? -8.767 0.850 1.994 1.00 93.94 95 TRP A N 1
ATOM 682 C CA . TRP A 1 95 ? -8.864 1.001 0.542 1.00 93.94 95 TRP A CA 1
ATOM 683 C C . TRP A 1 95 ? -9.302 -0.301 -0.138 1.00 93.94 95 TRP A C 1
ATOM 685 O O . TRP A 1 95 ? -10.146 -0.269 -1.035 1.00 93.94 95 TRP A O 1
ATOM 695 N N . PHE A 1 96 ? -8.752 -1.437 0.298 1.00 92.12 96 PHE A N 1
ATOM 696 C CA . PHE A 1 96 ? -9.053 -2.755 -0.265 1.00 92.12 96 PHE A CA 1
ATOM 697 C C . PHE A 1 96 ? -10.318 -3.412 0.308 1.00 92.12 96 PHE A C 1
ATOM 699 O O . PHE A 1 96 ? -10.849 -4.319 -0.329 1.00 92.12 96 PHE A O 1
ATOM 706 N N . ASP A 1 97 ? -10.866 -2.911 1.420 1.00 93.06 97 ASP A N 1
ATOM 707 C CA . ASP A 1 97 ? -12.199 -3.295 1.916 1.00 93.06 97 ASP A CA 1
ATOM 708 C C . ASP A 1 97 ? -13.320 -2.938 0.920 1.00 93.06 97 ASP A C 1
ATOM 710 O O . ASP A 1 97 ? -14.404 -3.526 0.934 1.00 93.06 97 ASP A O 1
ATOM 714 N N . GLN A 1 98 ? -13.073 -1.981 0.020 1.00 88.88 98 GLN A N 1
ATOM 715 C CA . GLN A 1 98 ? -14.013 -1.640 -1.040 1.00 88.88 98 GLN A CA 1
ATOM 716 C C . GLN A 1 98 ? -13.895 -2.631 -2.211 1.00 88.88 98 GLN A C 1
ATOM 718 O O . GLN A 1 98 ? -12.810 -2.805 -2.779 1.00 88.88 98 GLN A O 1
ATOM 723 N N . PRO A 1 99 ? -15.010 -3.237 -2.658 1.00 87.38 99 PRO A N 1
ATOM 724 C CA . PRO A 1 99 ? -14.970 -4.227 -3.724 1.00 87.38 99 PRO A CA 1
ATOM 725 C C . PRO A 1 99 ? -14.472 -3.615 -5.039 1.00 87.38 99 PRO A C 1
ATOM 727 O O . PRO A 1 99 ? -14.877 -2.525 -5.445 1.00 87.38 99 PRO A O 1
ATOM 730 N N . GLY A 1 100 ? -13.600 -4.350 -5.733 1.00 86.44 100 GLY A N 1
ATOM 731 C CA . GLY A 1 100 ? -13.121 -3.987 -7.069 1.00 86.44 100 GLY A CA 1
ATOM 732 C C . GLY A 1 100 ? -12.051 -2.892 -7.112 1.00 86.44 100 GLY A C 1
ATOM 733 O O . GLY A 1 100 ? -11.730 -2.416 -8.202 1.00 86.44 100 GLY A O 1
ATOM 734 N N . LYS A 1 101 ? -11.476 -2.490 -5.972 1.00 88.62 101 LYS A N 1
ATOM 735 C CA . LYS A 1 101 ? -10.333 -1.569 -5.948 1.00 88.62 101 LYS A CA 1
ATOM 736 C C . LYS A 1 101 ? -9.025 -2.276 -6.312 1.00 88.62 101 LYS A C 1
ATOM 738 O O . LYS A 1 101 ? -8.790 -3.427 -5.955 1.00 88.62 101 LYS A O 1
ATOM 743 N N . GLY A 1 102 ? -8.183 -1.569 -7.061 1.00 91.50 102 GLY A N 1
ATOM 744 C CA . GLY A 1 102 ? -6.797 -1.946 -7.341 1.00 91.50 102 GLY A CA 1
ATOM 745 C C . GLY A 1 102 ? -5.829 -1.037 -6.591 1.00 91.50 102 GLY A C 1
ATOM 746 O O . GLY A 1 102 ? -6.237 -0.286 -5.708 1.00 91.50 102 GLY A O 1
ATOM 747 N N . CYS A 1 103 ? -4.553 -1.079 -6.963 1.00 94.31 103 CYS A N 1
ATOM 748 C CA . CYS A 1 103 ? -3.544 -0.171 -6.428 1.00 94.31 103 CYS A CA 1
ATOM 749 C C . CYS A 1 103 ? -4.015 1.306 -6.473 1.00 94.31 103 CYS A C 1
ATOM 751 O O . CYS A 1 103 ? -4.505 1.743 -7.517 1.00 94.31 103 CYS A O 1
ATOM 753 N N . PRO A 1 104 ? -3.871 2.081 -5.379 1.00 92.94 104 PRO A N 1
ATOM 754 C CA . PRO A 1 104 ? -4.293 3.488 -5.325 1.00 92.94 104 PRO A CA 1
ATOM 755 C C . PRO A 1 104 ? -3.435 4.438 -6.180 1.00 92.94 104 PRO A C 1
ATOM 757 O O . PRO A 1 104 ? -3.821 5.585 -6.394 1.00 92.94 104 PRO A O 1
ATOM 760 N N . VAL A 1 105 ? -2.284 3.984 -6.687 1.00 93.31 105 VAL A N 1
ATOM 761 C CA . VAL A 1 105 ? -1.374 4.814 -7.486 1.00 93.31 105 VAL A CA 1
ATOM 762 C C . VAL A 1 105 ? -1.861 4.955 -8.928 1.00 93.31 105 VAL A C 1
ATOM 764 O O . VAL A 1 105 ? -2.207 3.974 -9.593 1.00 93.31 105 VAL A O 1
ATOM 767 N N . LEU A 1 106 ? -1.836 6.190 -9.436 1.00 92.06 106 LEU A N 1
ATOM 768 C CA . LEU A 1 106 ? -2.144 6.509 -10.831 1.00 92.06 106 LEU A CA 1
ATOM 769 C C . LEU A 1 106 ? -1.279 5.675 -11.787 1.00 92.06 106 LEU A C 1
ATOM 771 O O . LEU A 1 106 ? -0.077 5.530 -11.591 1.00 92.06 106 LEU A O 1
ATOM 775 N N . ASN A 1 107 ? -1.895 5.147 -12.845 1.00 93.00 107 ASN A N 1
ATOM 776 C CA . ASN A 1 107 ? -1.262 4.268 -13.840 1.00 93.00 107 ASN A CA 1
ATOM 777 C C . ASN A 1 107 ? -0.782 2.899 -13.316 1.00 93.00 107 ASN A C 1
ATOM 779 O O . ASN A 1 107 ? -0.136 2.163 -14.060 1.00 93.00 107 ASN A O 1
ATOM 783 N N . CYS A 1 108 ? -1.147 2.496 -12.095 1.00 93.06 108 CYS A N 1
ATOM 784 C CA . CYS A 1 108 ? -0.939 1.132 -11.617 1.00 93.06 108 CYS A CA 1
ATOM 785 C C . CYS A 1 108 ? -2.232 0.309 -11.740 1.00 93.06 108 CYS A C 1
ATOM 787 O O . CYS A 1 108 ? -3.308 0.741 -11.335 1.00 93.06 108 CYS A O 1
ATOM 789 N N . ARG A 1 109 ? -2.140 -0.903 -12.301 1.00 92.25 109 ARG A N 1
ATOM 790 C CA . ARG A 1 109 ? -3.278 -1.834 -12.466 1.00 92.25 109 ARG A CA 1
ATOM 791 C C . ARG A 1 109 ? -3.144 -3.108 -11.630 1.00 92.25 109 ARG A C 1
ATOM 793 O O . ARG A 1 109 ? -3.888 -4.066 -11.832 1.00 92.25 109 ARG A O 1
ATOM 800 N N . CYS A 1 110 ? -2.197 -3.127 -10.696 1.00 91.62 110 CYS A N 1
ATOM 801 C CA . CYS A 1 110 ? -1.964 -4.270 -9.827 1.00 91.62 110 CYS A CA 1
ATOM 802 C C . CYS A 1 110 ? -3.140 -4.466 -8.862 1.00 91.62 110 CYS A C 1
ATOM 804 O O . CYS A 1 110 ? -3.664 -3.508 -8.287 1.00 91.62 110 CYS A O 1
ATOM 806 N N . LYS A 1 111 ? -3.529 -5.727 -8.667 1.00 90.62 111 LYS A N 1
ATOM 807 C CA . LYS A 1 111 ? -4.391 -6.155 -7.562 1.00 90.62 111 LYS A CA 1
ATOM 808 C C . LYS A 1 111 ? -3.471 -6.571 -6.426 1.00 90.62 111 LYS A C 1
ATOM 810 O O . LYS A 1 111 ? -3.059 -7.725 -6.367 1.00 90.62 111 LYS A O 1
ATOM 815 N N . CYS A 1 112 ? -3.043 -5.598 -5.632 1.00 86.56 112 CYS A N 1
ATOM 816 C CA . CYS A 1 112 ? -2.064 -5.843 -4.587 1.00 86.56 112 CYS A CA 1
ATOM 817 C C . CYS A 1 112 ? -2.613 -6.865 -3.580 1.00 86.56 112 CYS A C 1
ATOM 819 O O . CYS A 1 112 ? -3.689 -6.661 -3.025 1.00 86.56 112 CYS A O 1
ATOM 821 N N . ALA A 1 113 ? -1.871 -7.953 -3.378 1.00 77.31 113 ALA A N 1
ATOM 822 C CA . ALA A 1 113 ? -2.035 -8.871 -2.259 1.00 77.31 113 ALA A CA 1
ATOM 823 C C . ALA A 1 113 ? -0.859 -8.613 -1.312 1.00 77.31 113 ALA A C 1
ATOM 825 O O . ALA A 1 113 ? 0.286 -8.575 -1.777 1.00 77.31 113 ALA A O 1
ATOM 826 N N . PHE A 1 114 ? -1.160 -8.349 -0.045 1.00 73.19 114 PHE A N 1
ATOM 827 C CA . PHE A 1 114 ? -0.195 -7.996 0.997 1.00 73.19 114 PHE A CA 1
ATOM 828 C C . PHE A 1 114 ? -0.151 -9.094 2.052 1.00 73.19 114 PHE A C 1
ATOM 830 O O . PHE A 1 114 ? -1.213 -9.726 2.263 1.00 73.19 114 PHE A O 1
#

pLDDT: mean 70.64, std 19.59, range [40.0, 95.88]

Organism: Perkinsus olseni (NCBI:txid32597)

Sequence (114 aa):
TSTLLMRVSDPDGNFHTAGGSWPDLTSQVPPGAPPSGRSLPADGIEDDASFSDESIVDIRSTVTKCAVCHEDVKGLATICNVCEHGGHVTHISAWFDQPGKGCPVLNCRCKCAF

Secondary structure (DSSP, 8-state):
-----PPP--TT---------------------------------------------------PBPTTT-SB--S-EEE-TTT--EEEHHHHHHHHTSTT---SSTT-------

InterPro domains:
  IPR037593 MIOS/Sea4 [PTHR16453] (60-113)
  IPR049566 WDR59/RTC1-like, RING zinc finger domain [PF17120] (63-113)

Radius of gyration: 30.17 Å; chains: 1; bounding box: 74×52×59 Å